Protein AF-A0A7R9JVT2-F1 (afdb_monomer_lite)

Structure (mmCIF, N/CA/C/O backbone):
data_AF-A0A7R9JVT2-F1
#
_entry.id   AF-A0A7R9JVT2-F1
#
loop_
_atom_site.group_PDB
_atom_site.id
_atom_site.type_symbol
_atom_site.label_atom_id
_atom_site.label_alt_id
_atom_site.label_comp_id
_atom_site.label_asym_id
_atom_site.label_entity_id
_atom_site.label_seq_id
_atom_site.pdbx_PDB_ins_code
_atom_site.Cartn_x
_atom_site.Cartn_y
_atom_site.Cartn_z
_atom_site.occupancy
_atom_site.B_iso_or_equiv
_atom_site.auth_seq_id
_atom_site.auth_comp_id
_atom_site.auth_asym_id
_atom_site.auth_atom_id
_atom_site.pdbx_PDB_model_num
ATOM 1 N N . MET A 1 1 ? -25.201 -7.264 -3.433 1.00 39.19 1 MET A N 1
ATOM 2 C CA . MET A 1 1 ? -24.390 -6.493 -2.467 1.00 39.19 1 MET A CA 1
ATOM 3 C C . MET A 1 1 ? -22.964 -6.979 -2.628 1.00 39.19 1 MET A C 1
ATOM 5 O O . MET A 1 1 ? -22.758 -8.176 -2.489 1.00 39.19 1 MET A O 1
ATOM 9 N N . GLY A 1 2 ? -22.030 -6.125 -3.056 1.00 56.72 2 GLY A N 1
ATOM 10 C CA . GLY A 1 2 ? -20.630 -6.540 -3.188 1.00 56.72 2 GLY A CA 1
ATOM 11 C C . GLY A 1 2 ? -20.094 -6.902 -1.807 1.00 56.72 2 GLY A C 1
ATOM 12 O O . GLY A 1 2 ? -20.251 -6.111 -0.881 1.00 56.72 2 GLY A O 1
ATOM 13 N N . GLN A 1 3 ? -19.568 -8.113 -1.646 1.00 69.44 3 GLN A N 1
ATOM 14 C CA . GLN A 1 3 ? -18.896 -8.506 -0.412 1.00 69.44 3 GLN A CA 1
ATOM 15 C C . GLN A 1 3 ? -17.626 -7.656 -0.288 1.00 69.44 3 GLN A C 1
ATOM 17 O O . GLN A 1 3 ? -16.866 -7.557 -1.251 1.00 69.44 3 GLN A O 1
ATOM 22 N N . GLY A 1 4 ? -17.439 -6.993 0.855 1.00 83.50 4 GLY A N 1
ATOM 23 C CA . GLY A 1 4 ? -16.242 -6.190 1.093 1.00 83.50 4 GLY A CA 1
ATOM 24 C C . GLY A 1 4 ? -14.991 -7.062 1.117 1.00 83.50 4 GLY A C 1
ATOM 25 O O . GLY A 1 4 ? -15.046 -8.217 1.535 1.00 83.50 4 GLY A O 1
ATOM 26 N N . VAL A 1 5 ? -13.873 -6.505 0.664 1.00 91.06 5 VAL A N 1
ATOM 27 C CA . VAL A 1 5 ? -12.588 -7.207 0.572 1.00 91.06 5 VAL A CA 1
ATOM 28 C C . VAL A 1 5 ? -11.688 -6.757 1.727 1.00 91.06 5 VAL A C 1
ATOM 30 O O . VAL A 1 5 ? -11.660 -5.561 2.034 1.00 91.06 5 VAL A O 1
ATOM 33 N N . PRO A 1 6 ? -10.964 -7.670 2.394 1.00 96.44 6 PRO A N 1
ATOM 34 C CA . PRO A 1 6 ? -9.989 -7.295 3.409 1.00 96.44 6 PRO A CA 1
ATOM 35 C C . PRO A 1 6 ? -8.843 -6.444 2.850 1.00 96.44 6 PRO A C 1
ATOM 37 O O . PRO A 1 6 ? -8.207 -6.806 1.864 1.00 96.44 6 PRO A O 1
ATOM 40 N N . LEU A 1 7 ? -8.569 -5.331 3.524 1.00 97.44 7 LEU A N 1
ATOM 41 C CA . LEU A 1 7 ? -7.361 -4.526 3.412 1.00 97.44 7 LEU A CA 1
ATOM 42 C C . LEU A 1 7 ? -6.450 -4.867 4.591 1.00 97.44 7 LEU A C 1
ATOM 44 O O . LEU A 1 7 ? -6.812 -4.618 5.745 1.00 97.44 7 LEU A O 1
ATOM 48 N N . VAL A 1 8 ? -5.286 -5.425 4.292 1.00 98.25 8 VAL A N 1
ATOM 49 C CA . VAL A 1 8 ? -4.358 -6.003 5.265 1.00 98.25 8 VAL A CA 1
ATOM 50 C C . VAL A 1 8 ? -3.062 -5.187 5.260 1.00 98.25 8 VAL A C 1
ATOM 52 O O . VAL A 1 8 ? -2.413 -5.103 4.217 1.00 98.25 8 VAL A O 1
ATOM 55 N N . PRO A 1 9 ? -2.666 -4.555 6.381 1.00 97.88 9 PRO A N 1
ATOM 56 C CA . PRO A 1 9 ? -1.356 -3.926 6.509 1.00 97.88 9 PRO A CA 1
ATOM 57 C C . PRO A 1 9 ? -0.244 -4.961 6.352 1.00 97.88 9 PRO A C 1
ATOM 59 O O . PRO A 1 9 ? -0.250 -5.989 7.026 1.00 97.88 9 PRO A O 1
ATOM 62 N N . VAL A 1 10 ? 0.714 -4.678 5.476 1.00 97.94 10 VAL A N 1
ATOM 63 C CA . VAL A 1 10 ? 1.896 -5.524 5.289 1.00 97.94 10 VAL A CA 1
ATOM 64 C C . VAL A 1 10 ? 2.852 -5.345 6.470 1.00 97.94 10 VAL A C 1
ATOM 66 O O . VAL A 1 10 ? 3.010 -4.235 6.984 1.00 97.94 10 VAL A O 1
ATOM 69 N N . ASP A 1 11 ? 3.489 -6.433 6.896 1.00 97.19 11 ASP A N 1
ATOM 70 C CA . ASP A 1 11 ? 4.568 -6.426 7.883 1.00 97.19 11 ASP A CA 1
ATOM 71 C C . ASP A 1 11 ? 5.843 -7.038 7.272 1.00 97.19 11 ASP A C 1
ATOM 73 O O . ASP A 1 11 ? 5.803 -8.201 6.874 1.00 97.19 11 ASP A O 1
ATOM 77 N N . PRO A 1 12 ? 6.970 -6.306 7.160 1.00 97.12 12 PRO A N 1
ATOM 78 C CA . PRO A 1 12 ? 7.158 -4.903 7.533 1.00 97.12 12 PRO A CA 1
ATOM 79 C C . PRO A 1 12 ? 6.401 -3.923 6.608 1.00 97.12 12 PRO A C 1
ATOM 81 O O . PRO A 1 12 ? 6.237 -4.211 5.419 1.00 97.12 12 PRO A O 1
ATOM 84 N N . PRO A 1 13 ? 6.011 -2.721 7.090 1.00 95.75 13 PRO A N 1
ATOM 85 C CA . PRO A 1 13 ? 5.147 -1.793 6.344 1.00 95.75 13 PRO A CA 1
ATOM 86 C C . PRO A 1 13 ? 5.684 -1.350 4.984 1.00 95.75 13 PRO A C 1
ATOM 88 O O . PRO A 1 13 ? 4.897 -1.031 4.098 1.00 95.75 13 PRO A O 1
ATOM 91 N N . CYS A 1 14 ? 7.005 -1.346 4.786 1.00 94.69 14 CYS A N 1
ATOM 92 C CA . CYS A 1 14 ? 7.613 -0.947 3.520 1.00 94.69 14 CYS A CA 1
ATOM 93 C C . CYS A 1 14 ? 7.384 -1.961 2.384 1.00 94.69 14 CYS A C 1
ATOM 95 O O . CYS A 1 14 ? 7.498 -1.583 1.220 1.00 94.69 14 CYS A O 1
ATOM 97 N N . GLY A 1 15 ? 7.074 -3.231 2.675 1.00 94.94 15 GLY A N 1
ATOM 98 C CA . GLY A 1 15 ? 6.765 -4.245 1.655 1.00 94.94 15 GLY A CA 1
ATOM 99 C C . GLY A 1 15 ? 7.878 -4.513 0.628 1.00 94.94 15 GLY A C 1
ATOM 100 O O . GLY A 1 15 ? 7.587 -4.924 -0.491 1.00 94.94 15 GLY A O 1
ATOM 101 N N . CYS A 1 16 ? 9.144 -4.238 0.964 1.00 95.19 16 CYS A N 1
ATOM 102 C CA . CYS A 1 16 ? 10.273 -4.413 0.037 1.00 95.19 16 CYS A CA 1
ATOM 103 C C . CYS A 1 16 ? 10.863 -5.833 0.041 1.00 95.19 16 CYS A C 1
ATOM 105 O O . CYS A 1 16 ? 11.492 -6.248 -0.934 1.00 95.19 16 CYS A O 1
ATOM 107 N N . GLY A 1 17 ? 10.670 -6.567 1.139 1.00 95.38 17 GLY A N 1
ATOM 108 C CA . GLY A 1 17 ? 11.057 -7.968 1.296 1.00 95.38 17 GLY A CA 1
ATOM 109 C C . GLY A 1 17 ? 9.846 -8.895 1.349 1.00 95.38 17 GLY A C 1
ATOM 110 O O . GLY A 1 17 ? 8.717 -8.465 1.115 1.00 95.38 17 GLY A O 1
ATOM 111 N N . TRP A 1 18 ? 10.088 -10.165 1.678 1.00 97.31 18 TRP A N 1
ATOM 112 C CA . TRP A 1 18 ? 9.008 -11.120 1.922 1.00 97.31 18 TRP A CA 1
ATOM 113 C C . TRP A 1 18 ? 8.234 -10.736 3.196 1.00 97.31 18 TRP A C 1
ATOM 115 O O . TRP A 1 18 ? 8.869 -10.603 4.247 1.00 97.31 18 TRP A O 1
ATOM 125 N N . PRO A 1 19 ? 6.902 -10.548 3.137 1.00 97.50 19 PRO A N 1
ATOM 126 C CA . PRO A 1 19 ? 6.115 -10.193 4.315 1.00 97.50 19 PRO A CA 1
ATOM 127 C C . PRO A 1 19 ? 6.092 -11.296 5.378 1.00 97.50 19 PRO A C 1
ATOM 129 O O . PRO A 1 19 ? 5.914 -12.472 5.065 1.00 97.50 19 PRO A O 1
ATOM 132 N N . HIS A 1 20 ? 6.186 -10.922 6.654 1.00 98.06 20 HIS A N 1
ATOM 133 C CA . HIS A 1 20 ? 6.008 -11.839 7.785 1.00 98.06 20 HIS A CA 1
ATOM 134 C C . HIS A 1 20 ? 4.581 -12.390 7.871 1.00 98.06 20 HIS A C 1
ATOM 136 O O . HIS A 1 20 ? 4.364 -13.481 8.389 1.00 98.06 20 HIS A O 1
ATOM 142 N N . ASN A 1 21 ? 3.610 -11.628 7.367 1.00 97.69 21 ASN A N 1
ATOM 143 C CA . ASN A 1 21 ? 2.195 -11.971 7.343 1.00 97.69 21 ASN A CA 1
ATOM 144 C C . ASN A 1 21 ? 1.701 -12.328 5.932 1.00 97.69 21 ASN A C 1
ATOM 146 O O . ASN A 1 21 ? 0.558 -12.025 5.601 1.00 97.69 21 ASN A O 1
ATOM 150 N N . ALA A 1 22 ? 2.546 -12.954 5.103 1.00 97.69 22 ALA A N 1
ATOM 151 C CA . ALA A 1 22 ? 2.195 -13.342 3.733 1.00 97.69 22 ALA A CA 1
ATOM 152 C C . ALA A 1 22 ? 0.880 -14.146 3.651 1.00 97.69 22 ALA A C 1
ATOM 154 O O . ALA A 1 22 ? 0.051 -13.854 2.795 1.00 97.69 22 ALA A O 1
ATOM 155 N N . ASP A 1 23 ? 0.635 -15.059 4.596 1.00 97.81 23 ASP A N 1
ATOM 156 C CA . ASP A 1 23 ? -0.605 -15.851 4.658 1.00 97.81 23 ASP A CA 1
ATOM 157 C C . ASP A 1 23 ? -1.865 -14.983 4.849 1.00 97.81 23 ASP A C 1
ATOM 159 O O . ASP A 1 23 ? -2.937 -15.314 4.348 1.00 97.81 23 ASP A O 1
ATOM 163 N N . ASP A 1 24 ? -1.754 -13.849 5.554 1.00 97.88 24 ASP A N 1
ATOM 164 C CA . ASP A 1 24 ? -2.873 -12.916 5.732 1.00 97.88 24 ASP A CA 1
ATOM 165 C C . ASP A 1 24 ? -3.136 -12.110 4.427 1.00 97.88 24 ASP A C 1
ATOM 167 O O . ASP A 1 24 ? -4.225 -11.554 4.252 1.00 97.88 24 ASP A O 1
ATOM 171 N N . LEU A 1 25 ? -2.169 -12.036 3.498 1.00 98.19 25 LEU A N 1
ATOM 172 C CA . LEU A 1 25 ? -2.265 -11.277 2.239 1.00 98.19 25 LEU A CA 1
ATOM 173 C C . LEU A 1 25 ? -2.910 -12.067 1.093 1.00 98.19 25 LEU A C 1
ATOM 175 O O . LEU A 1 25 ? -3.506 -11.451 0.204 1.00 98.19 25 LEU A O 1
ATOM 179 N N . GLU A 1 26 ? -2.833 -13.397 1.114 1.00 97.62 26 GLU A N 1
ATOM 180 C CA . GLU A 1 26 ? -3.354 -14.244 0.040 1.00 97.62 26 GLU A CA 1
ATOM 181 C C . GLU A 1 26 ? -4.860 -14.000 -0.186 1.00 97.62 26 GLU A C 1
ATOM 183 O O . GLU A 1 26 ? -5.692 -14.083 0.719 1.00 97.62 26 GLU A O 1
ATOM 188 N N . GLY A 1 27 ? -5.236 -13.647 -1.420 1.00 96.31 27 GLY A N 1
ATOM 189 C CA . GLY A 1 27 ? -6.621 -13.351 -1.795 1.00 96.31 27 GLY A CA 1
ATOM 190 C C . GLY A 1 27 ? -7.157 -11.986 -1.336 1.00 96.31 27 GLY A C 1
ATOM 191 O O . GLY A 1 27 ? -8.294 -11.645 -1.688 1.00 96.31 27 GLY A O 1
ATOM 192 N N . ASN A 1 28 ? -6.357 -11.194 -0.616 1.00 96.81 28 ASN A N 1
ATOM 193 C CA . ASN A 1 28 ? -6.736 -9.917 -0.005 1.00 96.81 28 ASN A CA 1
ATOM 194 C C . ASN A 1 28 ? -6.016 -8.723 -0.657 1.00 96.81 28 ASN A C 1
ATOM 196 O O . ASN A 1 28 ? -5.286 -8.870 -1.637 1.00 96.81 28 ASN A O 1
ATOM 200 N N . ILE A 1 29 ? -6.273 -7.510 -0.161 1.00 97.62 29 ILE A N 1
ATOM 201 C CA . ILE A 1 29 ? -5.641 -6.274 -0.639 1.00 97.62 29 ILE A CA 1
ATOM 202 C C . ILE A 1 29 ? -4.520 -5.890 0.326 1.00 97.62 29 ILE A C 1
ATOM 204 O O . ILE A 1 29 ? -4.766 -5.717 1.520 1.00 97.62 29 ILE A O 1
ATOM 208 N N . ALA A 1 30 ? -3.307 -5.711 -0.190 1.00 98.19 30 ALA A N 1
ATOM 209 C CA . ALA A 1 30 ? -2.149 -5.305 0.598 1.00 98.19 30 ALA A CA 1
ATOM 210 C C . ALA A 1 30 ? -2.136 -3.784 0.826 1.00 98.19 30 ALA A C 1
ATOM 212 O O . ALA A 1 30 ? -2.257 -3.012 -0.125 1.00 98.19 30 ALA A O 1
ATOM 213 N N . LEU A 1 31 ? -1.955 -3.343 2.073 1.00 97.75 31 LEU A N 1
ATOM 214 C CA . LEU A 1 31 ? -1.689 -1.948 2.433 1.00 97.75 31 LEU A CA 1
ATOM 215 C C . LEU A 1 31 ? -0.208 -1.787 2.787 1.00 97.75 31 LEU A C 1
ATOM 217 O O . LEU A 1 31 ? 0.251 -2.322 3.797 1.00 97.75 31 LEU A O 1
ATOM 221 N N . VAL A 1 32 ? 0.515 -1.030 1.966 1.00 97.19 32 VAL A N 1
ATOM 222 C CA . VAL A 1 32 ? 1.970 -0.831 2.054 1.00 97.19 32 VAL A CA 1
ATOM 223 C C . VAL A 1 32 ? 2.278 0.655 2.221 1.00 97.19 32 VAL A C 1
ATOM 225 O O . VAL A 1 32 ? 1.566 1.498 1.687 1.00 97.19 32 VAL A O 1
ATOM 228 N N . GLU A 1 33 ? 3.347 0.993 2.930 1.00 94.94 33 GLU A N 1
ATOM 229 C CA . GLU A 1 33 ? 3.858 2.360 3.052 1.00 94.94 33 GLU A CA 1
ATOM 230 C C . GLU A 1 33 ? 4.939 2.650 1.996 1.00 94.94 33 GLU A C 1
ATOM 232 O O . GLU A 1 33 ? 5.764 1.797 1.637 1.00 94.94 33 GLU A O 1
ATOM 237 N N . ARG A 1 34 ? 4.933 3.871 1.459 1.00 93.38 34 ARG A N 1
ATOM 238 C CA . ARG A 1 34 ? 5.941 4.381 0.523 1.00 93.38 34 ARG A CA 1
ATOM 239 C C . ARG A 1 34 ? 7.307 4.494 1.211 1.00 93.38 34 ARG A C 1
ATOM 241 O O . ARG A 1 34 ? 7.390 4.744 2.405 1.00 93.38 34 ARG A O 1
ATOM 248 N N . GLY A 1 35 ? 8.376 4.341 0.429 1.00 90.06 35 GLY A N 1
ATOM 249 C CA . GLY A 1 35 ? 9.766 4.425 0.896 1.00 90.06 35 GLY A CA 1
ATOM 250 C C . GLY A 1 35 ? 10.537 3.126 0.666 1.00 90.06 35 GLY A C 1
ATOM 251 O O . GLY A 1 35 ? 9.939 2.119 0.282 1.00 90.06 35 GLY A O 1
ATOM 252 N N . GLU A 1 36 ? 11.850 3.162 0.900 1.00 91.38 36 GLU A N 1
ATOM 253 C CA . GLU A 1 36 ? 12.819 2.045 0.832 1.00 91.38 36 GLU A CA 1
ATOM 254 C C . GLU A 1 36 ? 13.032 1.382 -0.547 1.00 91.38 36 GLU A C 1
ATOM 256 O O . GLU A 1 36 ? 14.157 1.061 -0.918 1.00 91.38 36 GLU A O 1
ATOM 261 N N . CYS A 1 37 ? 11.977 1.180 -1.334 1.00 92.62 37 CYS A N 1
ATOM 262 C CA . CYS A 1 37 ? 12.021 0.558 -2.655 1.00 92.62 37 CYS A CA 1
ATOM 263 C C . CYS A 1 37 ? 10.962 1.147 -3.601 1.00 92.62 37 CYS A C 1
ATOM 265 O O . CYS A 1 37 ? 10.073 1.900 -3.191 1.00 92.62 37 CYS A O 1
ATOM 267 N N . SER A 1 38 ? 11.058 0.795 -4.886 1.00 93.56 38 SER A N 1
ATOM 268 C CA . SER A 1 38 ? 10.159 1.275 -5.940 1.00 93.56 38 SER A CA 1
ATOM 269 C C . SER A 1 38 ? 8.715 0.788 -5.766 1.00 93.56 38 SER A C 1
ATOM 271 O O . SER A 1 38 ? 8.459 -0.271 -5.187 1.00 93.56 38 SER A O 1
ATOM 273 N N . PHE A 1 39 ? 7.758 1.529 -6.336 1.00 94.38 39 PHE A N 1
ATOM 274 C CA . PHE A 1 39 ? 6.351 1.112 -6.393 1.00 94.38 39 PHE A CA 1
ATOM 275 C C . PHE A 1 39 ? 6.180 -0.238 -7.100 1.00 94.38 39 PHE A C 1
ATOM 277 O O . PHE A 1 39 ? 5.439 -1.089 -6.614 1.00 94.38 39 PHE A O 1
ATOM 284 N N . LEU A 1 40 ? 6.917 -0.460 -8.195 1.00 94.56 40 LEU A N 1
ATOM 285 C CA . LEU A 1 40 ? 6.908 -1.732 -8.916 1.00 94.56 40 LEU A CA 1
ATOM 286 C C . LEU A 1 40 ? 7.392 -2.887 -8.030 1.00 94.56 40 LEU A C 1
ATOM 288 O O . LEU A 1 40 ? 6.747 -3.929 -7.989 1.00 94.56 40 LEU A O 1
ATOM 292 N N . SER A 1 41 ? 8.474 -2.701 -7.267 1.00 95.12 41 SER A N 1
ATOM 293 C CA . SER A 1 41 ? 8.965 -3.748 -6.362 1.00 95.12 41 SER A CA 1
ATOM 294 C C . SER A 1 41 ? 7.940 -4.095 -5.282 1.00 95.12 41 SER A C 1
ATOM 296 O O . SER A 1 41 ? 7.743 -5.273 -5.004 1.00 95.12 41 SER A O 1
ATOM 298 N N . LYS A 1 42 ? 7.236 -3.102 -4.727 1.00 96.56 42 LYS A N 1
ATOM 299 C CA . LYS A 1 42 ? 6.144 -3.334 -3.765 1.00 96.56 42 LYS A CA 1
ATOM 300 C C . LYS A 1 42 ? 4.996 -4.124 -4.395 1.00 96.56 42 LYS A C 1
ATOM 302 O O . LYS A 1 42 ? 4.495 -5.063 -3.786 1.00 96.56 42 LYS A O 1
ATOM 307 N N . ALA A 1 43 ? 4.593 -3.756 -5.613 1.00 96.88 43 ALA A N 1
ATOM 308 C CA . ALA A 1 43 ? 3.500 -4.413 -6.322 1.00 96.88 43 ALA A CA 1
ATOM 309 C C . ALA A 1 43 ? 3.831 -5.872 -6.668 1.00 96.88 43 ALA A C 1
ATOM 311 O O . ALA A 1 43 ? 3.026 -6.751 -6.374 1.00 96.88 43 ALA A O 1
ATOM 312 N N . VAL A 1 44 ? 5.033 -6.137 -7.193 1.00 96.25 44 VAL A N 1
ATOM 313 C CA . VAL A 1 44 ? 5.512 -7.502 -7.472 1.00 96.25 44 VAL A CA 1
ATOM 314 C C . VAL A 1 44 ? 5.576 -8.329 -6.187 1.00 96.25 44 VAL A C 1
ATOM 316 O O . VAL A 1 44 ? 5.106 -9.459 -6.164 1.00 96.25 44 VAL A O 1
ATOM 319 N N . ARG A 1 45 ? 6.095 -7.769 -5.085 1.00 97.44 45 ARG A N 1
ATOM 320 C CA . ARG A 1 45 ? 6.151 -8.491 -3.802 1.00 97.44 45 ARG A CA 1
ATOM 321 C C . ARG A 1 45 ? 4.766 -8.822 -3.257 1.00 97.44 45 ARG A C 1
ATOM 323 O O . ARG A 1 45 ? 4.558 -9.928 -2.776 1.00 97.44 45 ARG A O 1
ATOM 330 N N . ALA A 1 46 ? 3.812 -7.898 -3.351 1.00 97.94 46 ALA A N 1
ATOM 331 C CA . ALA A 1 46 ? 2.432 -8.178 -2.965 1.00 97.94 46 ALA A CA 1
ATOM 332 C C . ALA A 1 46 ? 1.804 -9.266 -3.858 1.00 97.94 46 ALA A C 1
ATOM 334 O O . ALA A 1 46 ? 1.166 -10.185 -3.346 1.00 97.94 46 ALA A O 1
ATOM 335 N N . GLU A 1 47 ? 2.026 -9.210 -5.172 1.00 98.12 47 GLU A N 1
ATOM 336 C CA . GLU A 1 47 ? 1.553 -10.224 -6.123 1.00 98.12 47 GLU A CA 1
ATOM 337 C C . GLU A 1 47 ? 2.101 -11.622 -5.805 1.00 98.12 47 GLU A C 1
ATOM 339 O O . GLU A 1 47 ? 1.336 -12.582 -5.772 1.00 98.12 47 GLU A O 1
ATOM 344 N N . GLU A 1 48 ? 3.392 -11.739 -5.487 1.00 97.88 48 GLU A N 1
ATOM 345 C CA . GLU A 1 48 ? 4.029 -13.010 -5.113 1.00 97.88 48 GLU A CA 1
ATOM 346 C C . GLU A 1 48 ? 3.419 -13.653 -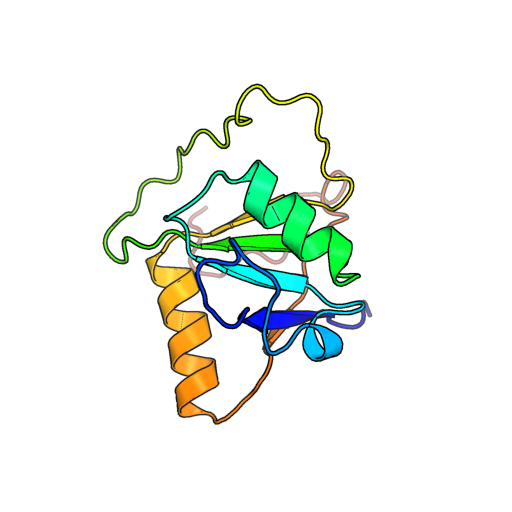3.854 1.00 97.88 48 GLU A C 1
ATOM 348 O O . GLU A 1 48 ? 3.454 -14.875 -3.719 1.00 97.88 48 GLU A O 1
ATOM 353 N N . THR A 1 49 ? 2.831 -12.862 -2.947 1.00 97.94 49 THR A N 1
ATOM 354 C CA . THR A 1 49 ? 2.086 -13.381 -1.778 1.00 97.94 49 THR A CA 1
ATOM 355 C C . THR A 1 49 ? 0.652 -13.817 -2.098 1.00 97.94 49 THR A C 1
ATOM 357 O O . THR A 1 49 ? -0.069 -14.268 -1.215 1.00 97.94 49 THR A O 1
ATOM 360 N N . GLY A 1 50 ? 0.203 -13.664 -3.347 1.00 97.75 50 GLY A N 1
ATOM 361 C CA . GLY A 1 50 ? -1.169 -13.956 -3.760 1.00 97.75 50 GLY A CA 1
ATOM 362 C C . GLY A 1 50 ? -2.170 -12.836 -3.457 1.00 97.75 50 GLY A C 1
ATOM 363 O O . GLY A 1 50 ? -3.383 -13.064 -3.525 1.00 97.75 50 GLY A O 1
ATOM 364 N N . ALA A 1 51 ? -1.701 -11.627 -3.127 1.00 97.94 51 ALA A N 1
ATOM 365 C CA . ALA A 1 51 ? -2.576 -10.470 -2.970 1.00 97.94 51 ALA A CA 1
ATOM 366 C C . ALA A 1 51 ? -3.280 -10.143 -4.297 1.00 97.94 51 ALA A C 1
ATOM 368 O O . ALA A 1 51 ? -2.721 -10.291 -5.379 1.00 97.94 51 ALA A O 1
ATOM 369 N N . ARG A 1 52 ? -4.524 -9.664 -4.227 1.00 96.00 52 ARG A N 1
ATOM 370 C CA . ARG A 1 52 ? -5.338 -9.338 -5.413 1.00 96.00 52 ARG A CA 1
ATOM 371 C C . ARG A 1 52 ? -5.199 -7.898 -5.884 1.00 96.00 52 ARG A C 1
ATOM 373 O O . ARG A 1 52 ? -5.604 -7.595 -7.000 1.00 96.00 52 ARG A O 1
ATOM 380 N N . ALA A 1 53 ? -4.706 -7.016 -5.023 1.00 96.19 53 ALA A N 1
ATOM 381 C CA . ALA A 1 53 ? -4.405 -5.620 -5.316 1.00 96.19 53 ALA A CA 1
ATOM 382 C C . ALA A 1 53 ? -3.475 -5.061 -4.233 1.00 96.19 53 ALA A C 1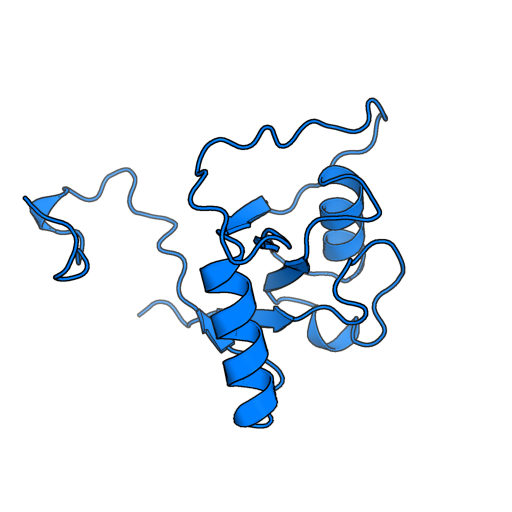
ATOM 384 O O . ALA A 1 53 ? -3.374 -5.619 -3.137 1.00 96.19 53 ALA A O 1
ATOM 385 N N . ILE A 1 54 ? -2.848 -3.925 -4.522 1.00 97.38 54 ILE A N 1
ATOM 386 C CA . ILE A 1 54 ? -2.014 -3.181 -3.579 1.00 97.38 54 ILE A CA 1
ATOM 387 C C . ILE A 1 54 ? -2.494 -1.732 -3.467 1.00 97.38 54 ILE A C 1
ATOM 389 O O . ILE A 1 54 ? -2.821 -1.085 -4.460 1.00 97.38 54 ILE A O 1
ATOM 393 N N . ILE A 1 55 ? -2.521 -1.210 -2.245 1.00 96.31 55 ILE A N 1
ATOM 394 C CA . ILE A 1 55 ? -2.688 0.211 -1.949 1.00 96.31 55 ILE A CA 1
ATOM 395 C C . ILE A 1 55 ? -1.402 0.692 -1.287 1.00 96.31 55 ILE A C 1
ATOM 397 O O . ILE A 1 55 ? -1.055 0.239 -0.195 1.00 96.31 55 ILE A O 1
ATOM 401 N N . VAL A 1 56 ? -0.704 1.618 -1.939 1.00 95.69 56 VAL A N 1
ATOM 402 C CA . VAL A 1 56 ? 0.493 2.255 -1.390 1.00 95.69 56 VAL A CA 1
ATOM 403 C C . VAL A 1 56 ? 0.091 3.578 -0.750 1.00 95.69 56 VAL A C 1
ATOM 405 O O . VAL A 1 56 ? -0.394 4.481 -1.426 1.00 95.69 56 VAL A O 1
ATOM 408 N N . ALA A 1 57 ? 0.269 3.685 0.560 1.00 93.88 57 ALA A N 1
ATOM 409 C CA . ALA A 1 57 ? 0.094 4.921 1.299 1.00 93.88 57 ALA A CA 1
ATOM 410 C C . ALA A 1 57 ? 1.395 5.722 1.315 1.00 93.88 57 ALA A C 1
ATOM 412 O O . ALA A 1 57 ? 2.469 5.146 1.495 1.00 93.88 57 ALA A O 1
ATOM 413 N N . ASP A 1 58 ? 1.317 7.044 1.173 1.00 90.44 58 ASP A N 1
ATOM 414 C CA . ASP A 1 58 ? 2.488 7.874 1.443 1.00 90.44 58 ASP A CA 1
ATOM 415 C C . ASP A 1 58 ? 2.951 7.722 2.905 1.00 90.44 58 ASP A C 1
ATOM 417 O O . ASP A 1 58 ? 2.162 7.443 3.808 1.00 90.44 58 ASP A O 1
ATOM 421 N N . HIS A 1 59 ? 4.243 7.911 3.135 1.00 82.50 59 HIS A N 1
ATOM 422 C CA . HIS A 1 59 ? 4.834 7.976 4.466 1.00 82.50 59 HIS A CA 1
ATOM 423 C C . HIS A 1 59 ? 4.641 9.355 5.116 1.00 82.50 59 HIS A C 1
ATOM 425 O O . HIS A 1 59 ? 4.596 9.459 6.343 1.00 82.50 59 HIS A O 1
ATOM 431 N N . ASP A 1 60 ? 4.497 10.412 4.306 1.00 83.12 60 ASP A N 1
ATOM 432 C CA . ASP A 1 60 ? 4.289 11.769 4.801 1.00 83.12 60 ASP A CA 1
ATOM 433 C C . ASP A 1 60 ? 2.819 11.998 5.188 1.00 83.12 60 ASP A C 1
ATOM 435 O O . ASP A 1 60 ? 1.912 12.035 4.354 1.00 83.12 60 ASP A O 1
ATOM 439 N N . GLN A 1 61 ? 2.585 12.167 6.488 1.00 77.38 61 GLN A N 1
ATOM 440 C CA . GLN A 1 61 ? 1.262 12.410 7.063 1.00 77.38 61 GLN A CA 1
ATOM 441 C C . GLN A 1 61 ? 0.747 13.831 6.820 1.00 77.38 61 GLN A C 1
ATOM 443 O O . GLN A 1 61 ? -0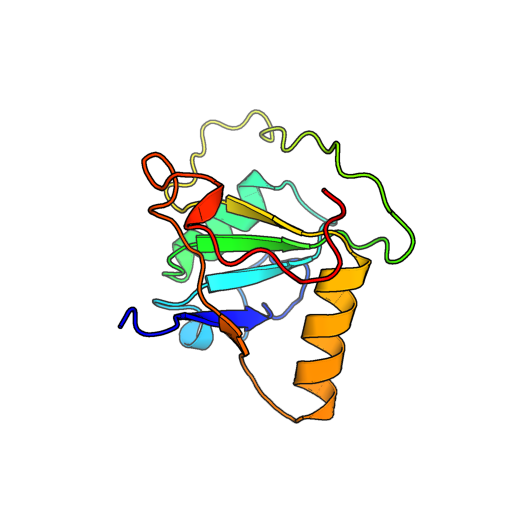.449 14.067 6.978 1.00 77.38 61 GLN A O 1
ATOM 448 N N . GLN A 1 62 ? 1.628 14.772 6.487 1.00 75.12 62 GLN A N 1
ATOM 449 C CA . GLN A 1 62 ? 1.279 16.166 6.223 1.00 75.12 62 GLN A CA 1
ATOM 450 C C . GLN A 1 62 ? 1.163 16.455 4.726 1.00 75.12 62 GLN A C 1
ATOM 452 O O . GLN A 1 62 ? 0.664 17.514 4.353 1.00 75.12 62 GLN A O 1
ATOM 457 N N . SER A 1 63 ? 1.577 15.512 3.876 1.00 70.69 63 SER A N 1
ATOM 458 C CA . SER A 1 63 ? 1.414 15.645 2.436 1.00 70.69 63 SER A CA 1
ATOM 459 C C . SER A 1 63 ? -0.066 15.616 2.051 1.00 70.69 63 SER A C 1
ATOM 461 O O . SER A 1 63 ? -0.773 14.614 2.211 1.00 70.69 63 SER A O 1
ATOM 463 N N . ASP A 1 64 ? -0.515 16.744 1.509 1.00 68.25 64 ASP A N 1
ATOM 464 C CA . ASP A 1 64 ? -1.785 16.893 0.801 1.00 68.25 64 ASP A CA 1
ATOM 465 C C . ASP A 1 64 ? -1.592 16.802 -0.727 1.00 68.25 64 ASP A C 1
ATOM 467 O O . ASP A 1 64 ? -2.506 17.108 -1.497 1.00 68.25 64 ASP A O 1
ATOM 471 N N . GLU A 1 65 ? -0.405 16.389 -1.188 1.00 67.19 65 GLU A N 1
ATOM 472 C CA . GL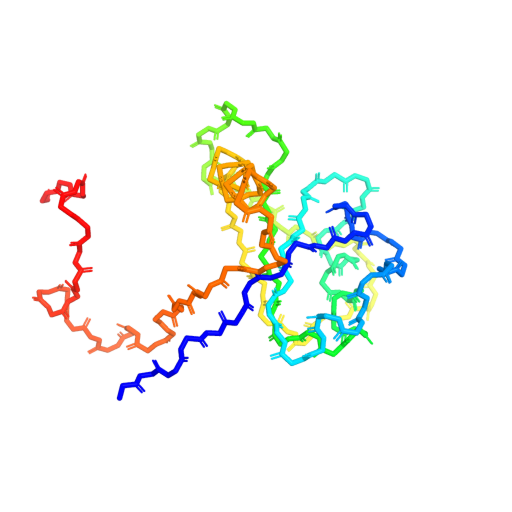U A 1 65 ? -0.091 16.286 -2.608 1.00 67.19 65 GLU A CA 1
ATOM 473 C C . GLU A 1 65 ? -0.723 15.025 -3.211 1.00 67.19 65 GLU A C 1
ATOM 475 O O . GLU A 1 65 ? -0.359 13.889 -2.910 1.00 67.19 65 GLU A O 1
ATOM 480 N N . PHE A 1 66 ? -1.702 15.235 -4.091 1.00 65.44 66 PHE A N 1
ATOM 481 C CA . PHE A 1 66 ? -2.353 14.161 -4.845 1.00 65.44 66 PHE A CA 1
ATOM 482 C C . PHE A 1 66 ? -1.570 13.754 -6.101 1.00 65.44 66 PHE A C 1
ATOM 484 O O . PHE A 1 66 ? -1.850 12.705 -6.682 1.00 65.44 66 PHE A O 1
ATOM 491 N N . PHE A 1 67 ? -0.618 14.584 -6.537 1.00 66.75 67 PHE A N 1
ATOM 492 C CA . PHE A 1 67 ? 0.202 14.336 -7.716 1.00 66.75 67 PHE A CA 1
ATOM 493 C C . PHE A 1 67 ? 1.474 13.600 -7.318 1.00 66.75 67 PHE A C 1
ATOM 495 O O . PHE A 1 67 ? 2.402 14.163 -6.755 1.00 66.75 67 PHE A O 1
ATOM 502 N N . ILE A 1 68 ? 1.510 12.317 -7.638 1.00 76.31 68 ILE A N 1
ATOM 503 C CA . ILE A 1 68 ? 2.674 11.462 -7.449 1.00 76.31 68 ILE A CA 1
ATOM 504 C C . ILE A 1 68 ? 2.886 10.625 -8.702 1.00 76.31 68 ILE A C 1
ATOM 506 O O . ILE A 1 68 ? 1.960 10.006 -9.228 1.00 76.31 68 ILE A O 1
ATOM 510 N N . GLU A 1 69 ? 4.127 10.587 -9.173 1.00 73.75 69 GLU A N 1
ATOM 511 C CA . GLU A 1 69 ? 4.513 9.746 -10.298 1.00 73.75 69 GLU A CA 1
ATOM 512 C C . GLU A 1 69 ? 4.935 8.363 -9.788 1.00 73.75 69 GLU A C 1
ATOM 514 O O . GLU A 1 69 ? 5.984 8.187 -9.164 1.00 73.75 69 GLU A O 1
ATOM 519 N N . MET A 1 70 ? 4.102 7.353 -10.053 1.00 80.12 70 MET A N 1
ATOM 520 C CA . MET A 1 70 ? 4.432 5.950 -9.790 1.00 80.12 70 MET A CA 1
ATOM 521 C C . MET A 1 70 ? 5.294 5.399 -10.930 1.00 80.12 70 MET A C 1
ATOM 523 O O . MET A 1 70 ? 4.819 4.660 -11.789 1.00 80.12 70 MET A O 1
ATOM 527 N N . ILE A 1 71 ? 6.561 5.811 -10.969 1.00 75.81 71 ILE A N 1
ATOM 528 C CA . ILE A 1 71 ? 7.493 5.423 -12.034 1.00 75.81 71 ILE A CA 1
ATOM 529 C C . ILE A 1 71 ? 8.010 3.996 -11.788 1.00 75.81 71 ILE A C 1
ATOM 531 O O . ILE A 1 71 ? 8.307 3.602 -10.655 1.00 75.81 71 ILE A O 1
ATOM 535 N N . SER A 1 72 ? 8.120 3.223 -12.870 1.00 76.50 72 SER A N 1
ATOM 536 C CA . SER A 1 72 ? 8.810 1.929 -12.882 1.00 76.50 72 SER A CA 1
ATOM 537 C C . SER A 1 72 ? 10.305 2.097 -12.579 1.00 76.50 72 SER A C 1
ATOM 539 O O . SER A 1 72 ? 10.910 3.119 -12.890 1.00 76.50 72 SER A O 1
ATOM 541 N N . ASP A 1 73 ? 10.941 1.075 -12.018 1.00 83.06 73 ASP A N 1
ATOM 542 C CA . ASP A 1 73 ? 12.376 1.087 -11.710 1.00 83.06 73 ASP A CA 1
ATOM 543 C C . ASP A 1 73 ? 13.270 0.658 -12.884 1.00 83.06 73 ASP A C 1
ATOM 545 O O . ASP A 1 73 ? 14.332 0.084 -12.664 1.00 83.06 73 ASP A O 1
ATOM 549 N N . SER A 1 74 ? 12.815 0.913 -14.119 1.00 83.44 74 SER A N 1
ATOM 550 C CA . SER A 1 74 ? 13.495 0.591 -15.387 1.00 83.44 74 SER A CA 1
ATOM 551 C C . SER A 1 74 ? 13.903 -0.879 -15.569 1.00 83.44 74 SER A C 1
ATOM 553 O O . SER A 1 74 ? 14.699 -1.206 -16.451 1.00 83.44 74 SER A O 1
ATOM 555 N N . THR A 1 75 ? 13.316 -1.786 -14.785 1.00 85.62 75 THR A N 1
ATOM 556 C CA . THR A 1 75 ? 13.459 -3.234 -14.968 1.00 85.62 75 THR A CA 1
ATOM 557 C C . THR A 1 75 ? 12.428 -3.790 -15.954 1.00 85.62 75 THR A C 1
ATOM 559 O O . THR A 1 75 ? 11.446 -3.135 -16.290 1.00 85.62 75 THR A O 1
ATOM 562 N N . THR A 1 76 ? 12.632 -5.030 -16.410 1.00 87.44 76 THR A N 1
ATOM 563 C CA . THR A 1 76 ? 11.685 -5.765 -17.274 1.00 87.44 76 THR A CA 1
ATOM 564 C C . THR A 1 76 ? 10.600 -6.500 -16.481 1.00 87.44 76 THR A C 1
ATOM 566 O O . THR A 1 76 ? 9.958 -7.402 -17.010 1.00 87.44 76 THR A O 1
ATOM 569 N N . ARG A 1 77 ? 10.463 -6.206 -15.182 1.00 89.69 77 ARG A N 1
ATOM 570 C CA . ARG A 1 77 ? 9.447 -6.827 -14.329 1.00 89.69 77 ARG A CA 1
ATOM 571 C C . ARG A 1 77 ? 8.120 -6.114 -14.530 1.00 89.69 77 ARG A C 1
ATOM 573 O O . ARG A 1 77 ? 8.082 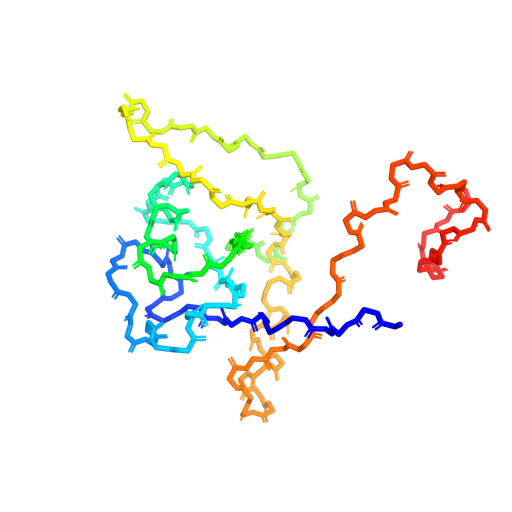-4.899 -14.703 1.00 89.69 77 ARG A O 1
ATOM 580 N N . GLU A 1 78 ? 7.044 -6.871 -14.421 1.00 89.62 78 GLU A N 1
ATOM 581 C CA . GLU A 1 78 ? 5.683 -6.360 -14.489 1.00 89.62 78 GLU A CA 1
ATOM 582 C C . GLU A 1 78 ? 4.907 -6.882 -13.284 1.00 89.62 78 GLU A C 1
ATOM 584 O O . GLU A 1 78 ? 5.150 -8.001 -12.832 1.00 89.62 78 GLU A O 1
ATOM 589 N N . ALA A 1 79 ? 4.012 -6.050 -12.753 1.00 92.00 79 ALA A N 1
ATOM 590 C CA . ALA A 1 79 ? 3.055 -6.454 -11.735 1.00 92.00 79 ALA A CA 1
ATOM 591 C C . ALA A 1 79 ? 1.672 -6.574 -12.382 1.00 92.00 79 ALA A C 1
ATOM 593 O O . ALA A 1 79 ? 1.238 -5.638 -13.059 1.00 92.00 79 ALA A O 1
ATOM 594 N N . HIS A 1 80 ? 0.967 -7.683 -12.157 1.00 95.25 80 HIS A N 1
ATOM 595 C CA . HIS A 1 80 ? -0.333 -7.940 -12.806 1.00 95.25 80 HIS A CA 1
ATOM 596 C C . HIS A 1 80 ? -1.533 -7.689 -11.889 1.00 95.25 80 HIS A C 1
ATOM 598 O O . HIS A 1 80 ? -2.678 -7.959 -12.259 1.00 95.25 80 HIS A O 1
ATOM 604 N N . ILE A 1 81 ? -1.290 -7.144 -10.697 1.00 95.50 81 ILE A N 1
ATOM 605 C CA . ILE A 1 81 ? -2.335 -6.756 -9.751 1.00 95.50 81 ILE A CA 1
ATOM 606 C C . ILE A 1 81 ? -2.595 -5.242 -9.819 1.00 95.50 81 ILE A C 1
ATOM 608 O O . ILE A 1 81 ? -1.658 -4.462 -10.005 1.00 95.50 81 ILE A O 1
ATOM 612 N N . PRO A 1 82 ? -3.845 -4.778 -9.638 1.00 93.94 82 PRO A N 1
ATOM 613 C CA . PRO A 1 82 ? -4.145 -3.353 -9.560 1.00 93.94 82 PRO A CA 1
ATOM 614 C C . PRO A 1 82 ? -3.380 -2.667 -8.423 1.00 93.94 82 PRO A C 1
ATOM 616 O O . PRO A 1 82 ? -3.377 -3.151 -7.288 1.00 93.94 82 PRO A O 1
ATOM 619 N N . ALA A 1 83 ? -2.798 -1.504 -8.718 1.00 93.56 83 ALA A N 1
ATOM 620 C CA . ALA A 1 83 ? -2.113 -0.658 -7.750 1.00 93.56 83 ALA A CA 1
ATOM 621 C C . ALA A 1 83 ? -2.850 0.676 -7.579 1.00 93.56 83 ALA A C 1
ATOM 623 O O . ALA A 1 83 ? -3.138 1.374 -8.552 1.00 93.56 83 ALA A O 1
ATOM 624 N N . GLY A 1 84 ? -3.160 1.026 -6.334 1.00 92.25 84 GLY A N 1
ATOM 625 C CA . GLY A 1 84 ? -3.741 2.307 -5.951 1.00 92.25 84 GLY A CA 1
ATOM 626 C C . GLY A 1 84 ? -2.807 3.092 -5.040 1.00 92.25 84 GLY A C 1
ATOM 627 O O . GLY A 1 84 ? -1.984 2.514 -4.330 1.00 92.25 84 GLY A O 1
ATOM 628 N N . PHE A 1 85 ? -2.970 4.411 -5.026 1.00 92.00 85 PHE A N 1
ATOM 629 C CA . PHE A 1 85 ? -2.256 5.291 -4.110 1.00 92.00 85 PHE A CA 1
ATOM 630 C C . PHE A 1 85 ? -3.202 5.951 -3.113 1.00 92.00 85 PHE A C 1
ATOM 632 O O . PHE A 1 85 ? -4.356 6.253 -3.426 1.00 92.00 85 PHE A O 1
ATOM 639 N N . LEU A 1 86 ? -2.698 6.182 -1.907 1.00 90.38 86 LEU A N 1
ATOM 640 C CA . LEU A 1 86 ? -3.427 6.793 -0.812 1.00 90.38 86 LEU A CA 1
ATOM 641 C C . LEU A 1 86 ? -2.549 7.856 -0.137 1.00 90.38 86 LEU A C 1
ATOM 643 O O . LEU A 1 86 ? -1.372 7.627 0.124 1.00 90.38 86 LEU A O 1
ATOM 647 N N . LEU A 1 87 ? -3.134 9.006 0.202 1.00 89.50 87 LEU A N 1
ATOM 648 C CA . LEU A 1 87 ? -2.433 10.030 0.983 1.00 89.50 87 LEU A CA 1
ATOM 649 C C . LEU A 1 87 ? -1.934 9.469 2.318 1.00 89.50 87 LEU A C 1
ATOM 651 O O . LEU A 1 87 ? -2.637 8.682 2.968 1.00 89.50 87 LEU A O 1
ATOM 655 N N . GLY A 1 88 ? -0.774 9.942 2.773 1.00 86.88 88 GLY A N 1
ATOM 656 C CA . GLY A 1 88 ? -0.152 9.424 3.989 1.00 86.88 88 GLY A CA 1
ATOM 657 C C . GLY A 1 88 ? -1.001 9.629 5.238 1.00 86.88 88 GLY A C 1
ATOM 658 O O . GLY A 1 88 ? -1.131 8.706 6.040 1.00 86.88 88 GLY A O 1
ATOM 659 N N . LYS A 1 89 ? -1.724 10.756 5.350 1.00 89.31 89 LYS A N 1
ATOM 660 C CA . LYS A 1 89 ? -2.694 10.973 6.443 1.00 89.31 89 LYS A CA 1
ATOM 661 C C . LYS A 1 89 ? -3.755 9.874 6.525 1.00 89.31 89 LYS A C 1
ATOM 663 O O . LYS A 1 89 ? -4.083 9.400 7.610 1.00 89.31 89 LYS A O 1
ATOM 668 N N . ASN A 1 90 ? -4.269 9.427 5.380 1.00 90.56 90 ASN A N 1
ATOM 669 C CA . ASN A 1 90 ? -5.301 8.395 5.330 1.00 90.56 90 ASN A CA 1
ATOM 670 C C . ASN A 1 90 ? -4.706 7.028 5.686 1.00 90.56 90 ASN A C 1
ATOM 672 O O . ASN A 1 90 ? -5.314 6.275 6.446 1.00 90.56 90 ASN A O 1
ATOM 676 N N . GLY A 1 91 ? -3.509 6.721 5.176 1.00 92.06 91 GLY A N 1
ATOM 677 C CA . GLY A 1 91 ? -2.830 5.448 5.435 1.00 92.06 91 GLY A CA 1
ATOM 678 C C . GLY A 1 91 ? -2.470 5.304 6.904 1.00 92.06 91 GLY A C 1
ATOM 679 O O . GLY A 1 91 ? -2.789 4.292 7.531 1.00 92.06 91 GLY A O 1
ATOM 680 N N . TYR A 1 92 ? -1.924 6.376 7.474 1.00 92.50 92 TYR A N 1
ATOM 681 C CA . TYR A 1 92 ? -1.652 6.498 8.897 1.00 92.50 92 TYR A CA 1
ATOM 682 C C . TYR A 1 92 ? -2.910 6.272 9.738 1.00 92.50 92 TYR A C 1
ATOM 684 O O . TYR A 1 92 ? -2.905 5.437 10.643 1.00 92.50 92 TYR A O 1
ATOM 692 N N . MET A 1 93 ? -4.015 6.954 9.414 1.00 94.19 93 MET A N 1
ATOM 693 C CA . MET A 1 93 ? -5.267 6.806 10.158 1.00 94.19 93 MET A CA 1
ATOM 694 C C . MET A 1 93 ? -5.826 5.381 10.098 1.00 94.19 93 MET A C 1
ATOM 696 O O . MET A 1 93 ? -6.296 4.876 11.122 1.00 94.19 93 MET A O 1
ATOM 700 N N . ILE A 1 94 ? -5.749 4.709 8.944 1.00 95.06 94 ILE A N 1
ATOM 701 C CA . ILE A 1 94 ? -6.161 3.305 8.804 1.00 95.06 94 ILE A CA 1
ATOM 702 C C . ILE A 1 94 ? -5.300 2.413 9.703 1.00 95.06 94 ILE A C 1
ATOM 704 O O . ILE A 1 94 ? -5.846 1.700 10.548 1.00 95.06 94 ILE A O 1
ATOM 708 N N . ARG A 1 95 ? -3.968 2.481 9.577 1.00 94.62 95 ARG A N 1
ATOM 709 C CA . ARG A 1 95 ? -3.048 1.629 10.348 1.00 94.62 95 ARG A CA 1
ATOM 710 C C . ARG A 1 95 ? -3.187 1.861 11.851 1.00 94.62 95 ARG A C 1
ATOM 712 O O . ARG A 1 95 ? -3.403 0.904 12.591 1.00 94.62 95 ARG A O 1
ATOM 719 N N . LYS A 1 96 ? -3.194 3.119 12.306 1.00 95.00 96 LYS A N 1
ATOM 720 C CA . LYS A 1 96 ? -3.386 3.454 13.729 1.00 95.00 96 LYS A CA 1
ATOM 721 C C . LYS A 1 96 ? -4.724 2.999 14.279 1.00 95.00 96 LYS A C 1
ATOM 723 O O . LYS A 1 96 ? -4.802 2.574 15.431 1.00 95.00 96 LYS A O 1
ATOM 728 N N . THR A 1 97 ? -5.779 3.057 13.474 1.00 96.88 97 THR A N 1
ATOM 729 C CA . THR A 1 97 ? -7.088 2.558 13.896 1.00 96.88 97 THR A CA 1
ATOM 730 C C . THR A 1 97 ? -7.080 1.038 14.042 1.00 96.88 97 THR A C 1
ATOM 732 O O . THR A 1 97 ? -7.604 0.533 15.032 1.00 96.88 97 THR A O 1
ATOM 735 N N . LEU A 1 98 ? -6.458 0.313 13.108 1.00 96.94 98 LEU A N 1
ATOM 736 C CA . LEU A 1 98 ? -6.320 -1.143 13.176 1.00 96.94 98 LEU A CA 1
ATOM 737 C C . LEU A 1 98 ? -5.477 -1.589 14.378 1.00 96.94 98 LEU A C 1
ATOM 739 O O . LEU A 1 98 ? -5.925 -2.453 15.132 1.00 96.94 98 LEU A O 1
ATOM 743 N N . GLU A 1 99 ? -4.334 -0.940 14.617 1.00 95.62 99 GLU A N 1
ATOM 744 C CA . GLU A 1 99 ? -3.482 -1.164 15.795 1.00 95.62 99 GLU A CA 1
ATOM 745 C C . GLU A 1 99 ? -4.272 -0.959 17.095 1.00 95.62 99 GLU A C 1
ATOM 747 O O . GLU A 1 99 ? -4.333 -1.849 17.945 1.00 95.62 99 GLU A O 1
ATOM 752 N N . ARG A 1 100 ? -4.952 0.189 17.229 1.00 97.38 100 ARG A N 1
ATOM 753 C CA . ARG A 1 100 ? -5.736 0.539 18.424 1.00 97.38 100 ARG A CA 1
ATOM 754 C C . ARG A 1 100 ? -6.885 -0.433 18.687 1.00 97.38 100 ARG A C 1
ATOM 756 O O . ARG A 1 100 ? -7.216 -0.687 19.840 1.00 97.38 100 ARG A O 1
ATOM 763 N N . LEU A 1 101 ? -7.525 -0.936 17.633 1.00 97.31 101 LEU A N 1
ATOM 764 C CA . LEU A 1 101 ? -8.636 -1.884 17.733 1.00 97.31 101 LEU A CA 1
ATOM 765 C C . LEU A 1 101 ? -8.176 -3.348 17.784 1.00 97.31 101 LEU A C 1
ATOM 767 O O . LEU A 1 101 ? -9.032 -4.232 17.836 1.00 97.31 101 LEU A O 1
ATOM 771 N N . GLN A 1 102 ? -6.863 -3.603 17.736 1.00 96.56 102 GLN A N 1
ATOM 772 C CA . GLN A 1 102 ? -6.269 -4.940 17.653 1.00 96.56 102 GLN A CA 1
ATOM 773 C C . GLN A 1 102 ? -6.869 -5.770 16.505 1.00 96.56 102 GLN A C 1
ATOM 775 O O . GLN A 1 102 ? -7.217 -6.943 16.654 1.00 96.56 102 GLN A O 1
ATOM 780 N N . ARG A 1 103 ? -7.038 -5.137 15.341 1.00 96.75 103 ARG A N 1
ATOM 781 C CA . ARG A 1 103 ? -7.563 -5.768 14.127 1.00 96.75 103 ARG A CA 1
ATOM 782 C C . ARG A 1 103 ? -6.441 -5.947 13.117 1.00 96.75 103 ARG A C 1
ATOM 784 O O . ARG A 1 103 ? -5.701 -5.013 12.844 1.00 96.75 103 ARG A O 1
ATOM 791 N N . LYS A 1 104 ? -6.376 -7.132 12.512 1.00 96.12 104 LYS A N 1
ATOM 792 C CA . LYS A 1 104 ? -5.416 -7.436 11.443 1.00 96.12 104 LYS A CA 1
ATOM 793 C C . LYS A 1 104 ? -5.769 -6.800 10.097 1.00 96.12 104 LYS A C 1
ATOM 795 O O . LYS A 1 104 ? -4.899 -6.637 9.257 1.00 96.12 104 LYS A O 1
ATOM 800 N N . GLN A 1 105 ? -7.040 -6.469 9.876 1.00 96.94 105 GLN A N 1
ATOM 801 C CA . GLN A 1 105 ? -7.536 -6.022 8.576 1.00 96.94 105 GLN A CA 1
ATOM 802 C C . GLN A 1 105 ? -8.731 -5.078 8.712 1.00 96.94 105 GLN A C 1
ATOM 804 O O . GLN A 1 105 ? -9.492 -5.159 9.683 1.00 96.94 105 GLN A O 1
ATOM 809 N N . ALA A 1 106 ? -8.931 -4.231 7.705 1.00 95.75 106 ALA A N 1
ATOM 810 C CA . ALA A 1 106 ? -10.154 -3.457 7.504 1.00 95.75 106 ALA A CA 1
ATOM 811 C C . ALA A 1 106 ? -10.979 -4.074 6.370 1.00 95.75 106 ALA A C 1
ATOM 813 O O . ALA A 1 106 ? -10.420 -4.536 5.386 1.00 95.75 106 ALA A O 1
ATOM 814 N N . ILE A 1 107 ? -12.307 -4.061 6.464 1.00 94.94 107 ILE A N 1
ATOM 815 C CA . ILE A 1 107 ? -13.157 -4.447 5.330 1.00 94.94 107 ILE A CA 1
ATOM 816 C C . ILE A 1 107 ? -13.399 -3.209 4.471 1.00 94.94 107 ILE A C 1
ATOM 818 O O . ILE A 1 107 ? -13.987 -2.238 4.952 1.00 94.94 107 ILE A O 1
ATOM 822 N N . ILE A 1 108 ? -12.954 -3.240 3.214 1.00 92.00 108 ILE A N 1
ATOM 823 C CA . ILE A 1 108 ? -13.097 -2.122 2.278 1.00 92.00 108 ILE A CA 1
ATOM 824 C C . ILE A 1 108 ? -13.953 -2.496 1.070 1.00 92.00 108 ILE A C 1
ATOM 826 O O . ILE A 1 108 ? -14.063 -3.656 0.681 1.00 92.00 108 ILE A O 1
ATOM 830 N N . ASN A 1 109 ? -14.555 -1.480 0.456 1.00 86.94 109 ASN A N 1
ATOM 831 C CA . ASN A 1 109 ? -15.264 -1.598 -0.811 1.00 86.94 109 ASN A CA 1
ATOM 832 C C . ASN A 1 109 ? -14.621 -0.632 -1.801 1.00 86.94 109 ASN A C 1
ATOM 834 O O . ASN A 1 109 ? -14.717 0.579 -1.616 1.00 86.94 109 ASN A O 1
ATOM 838 N N . ILE A 1 110 ? -13.994 -1.160 -2.852 1.00 78.56 110 ILE A N 1
ATOM 839 C CA . ILE A 1 110 ? -13.516 -0.347 -3.971 1.00 78.56 110 ILE A CA 1
ATOM 840 C C . ILE A 1 110 ? -14.595 -0.407 -5.053 1.00 78.56 110 ILE A C 1
ATOM 842 O O . ILE A 1 110 ? -14.825 -1.476 -5.626 1.00 78.56 110 ILE A O 1
ATOM 846 N N . PRO A 1 111 ? -15.311 0.695 -5.329 1.00 67.44 111 PRO A N 1
ATOM 847 C CA . PRO A 1 111 ? -16.338 0.703 -6.356 1.00 67.44 111 PRO A CA 1
ATOM 848 C C . PRO A 1 111 ? -15.676 0.723 -7.745 1.00 67.44 111 PRO A C 1
ATOM 850 O O . PRO A 1 111 ? -15.548 1.763 -8.377 1.00 67.44 111 PRO A O 1
ATOM 853 N N . VAL A 1 112 ? -15.254 -0.447 -8.225 1.00 61.06 112 VAL A N 1
ATOM 854 C CA . VAL A 1 112 ? -14.559 -0.622 -9.517 1.00 61.06 112 VAL A CA 1
ATOM 855 C C . VAL A 1 112 ? -15.467 -0.431 -10.739 1.00 61.06 112 VAL A C 1
ATOM 857 O O . VAL A 1 112 ? -14.979 -0.260 -11.848 1.00 61.06 112 VAL A O 1
ATOM 860 N N . ASN A 1 113 ? -16.792 -0.419 -10.553 1.00 57.53 113 ASN A N 1
ATOM 861 C CA . ASN A 1 113 ? -17.768 -0.274 -11.637 1.00 57.53 113 ASN A CA 1
ATOM 862 C C . ASN A 1 113 ? -18.539 1.053 -11.538 1.00 57.53 113 ASN A C 1
ATOM 864 O O . ASN A 1 113 ? -19.756 1.081 -11.340 1.00 57.53 113 ASN A O 1
ATOM 868 N N . LEU A 1 114 ? -17.802 2.163 -11.604 1.00 63.81 114 LEU A N 1
ATOM 869 C CA . LEU A 1 114 ? -18.369 3.516 -11.645 1.00 63.81 114 LEU A CA 1
ATOM 870 C C . LEU A 1 114 ? -18.260 4.180 -13.018 1.00 63.81 114 LEU A C 1
ATOM 872 O O . LEU A 1 114 ? -18.913 5.196 -13.227 1.00 63.81 114 LEU A O 1
ATOM 876 N N . THR A 1 115 ? -17.524 3.593 -13.966 1.00 61.81 115 THR A N 1
ATOM 877 C CA . THR A 1 115 ? -17.262 4.175 -15.295 1.00 61.81 115 THR A CA 1
ATOM 878 C C . THR A 1 115 ? -18.536 4.582 -16.044 1.00 61.81 115 THR A C 1
ATOM 880 O O . THR A 1 115 ? -18.545 5.597 -16.729 1.00 61.81 115 THR A O 1
ATOM 883 N N . TYR A 1 116 ? -19.633 3.838 -15.871 1.00 67.94 116 TYR A N 1
ATOM 884 C CA . TYR A 1 116 ? -20.933 4.129 -16.496 1.00 67.94 116 TYR A CA 1
ATOM 885 C C . TYR A 1 116 ? -22.004 4.582 -15.499 1.00 67.94 116 TYR A C 1
ATOM 887 O O . TYR A 1 116 ? -23.183 4.666 -15.849 1.00 67.94 116 TYR A O 1
ATOM 895 N N . LYS A 1 117 ? -21.634 4.838 -14.239 1.00 71.19 117 LYS A N 1
ATOM 896 C CA . LYS A 1 117 ? -22.590 5.249 -13.214 1.00 71.19 117 LYS A CA 1
ATOM 897 C C . LYS A 1 117 ? -22.709 6.777 -13.252 1.00 71.19 117 LYS A C 1
ATOM 899 O O . LYS A 1 117 ? -21.723 7.456 -12.983 1.00 71.19 117 LYS A O 1
ATOM 904 N N . PRO A 1 118 ? -23.889 7.343 -13.569 1.00 73.81 118 PRO A N 1
ATOM 905 C CA . PRO A 1 118 ? -24.063 8.790 -13.585 1.00 73.81 118 PRO A CA 1
ATOM 906 C C . PRO A 1 118 ? -23.680 9.400 -12.234 1.00 73.81 118 PRO A C 1
ATOM 908 O O . PRO A 1 118 ? -24.031 8.829 -11.201 1.00 73.81 118 PRO A O 1
ATOM 911 N N . ILE A 1 119 ? -23.031 10.568 -12.240 1.00 68.44 119 ILE A N 1
ATOM 912 C CA . ILE A 1 119 ? -22.524 11.250 -11.032 1.00 68.44 119 ILE A CA 1
ATOM 913 C C . ILE A 1 119 ? -23.622 11.398 -9.963 1.00 68.44 119 ILE A C 1
ATOM 915 O O . ILE A 1 119 ? -23.387 11.109 -8.795 1.00 68.44 119 ILE A O 1
ATOM 919 N N . HIS A 1 120 ? -24.859 11.712 -10.365 1.00 75.94 120 HIS A N 1
ATOM 920 C CA . HIS A 1 120 ? -26.014 11.832 -9.460 1.00 75.94 120 HIS A CA 1
ATOM 921 C C . HIS A 1 120 ? -26.457 10.511 -8.792 1.00 75.94 120 HIS A C 1
ATOM 923 O O . HIS A 1 120 ? -27.260 10.529 -7.865 1.00 75.94 120 HIS A O 1
ATOM 929 N N . LYS A 1 121 ? -25.978 9.353 -9.270 1.00 73.00 121 LYS A N 1
ATOM 930 C CA . LYS A 1 121 ? -26.205 8.012 -8.688 1.00 73.00 121 LYS A CA 1
ATOM 931 C C . LYS A 1 121 ? -24.974 7.473 -7.954 1.00 73.00 121 LYS A C 1
ATOM 933 O O . LYS A 1 121 ? -24.960 6.307 -7.526 1.00 73.00 121 LYS A O 1
ATOM 938 N N . MET A 1 122 ? -23.913 8.269 -7.864 1.00 72.06 122 MET A N 1
ATOM 939 C CA . MET A 1 122 ? -22.749 7.970 -7.043 1.00 72.06 122 MET A CA 1
ATOM 940 C C . MET A 1 122 ? -23.034 8.471 -5.631 1.00 72.06 122 MET A C 1
ATOM 942 O O . MET A 1 122 ? -23.394 9.627 -5.446 1.00 72.06 122 MET A O 1
ATOM 946 N N . ASN A 1 123 ? -22.888 7.597 -4.634 1.00 68.06 123 ASN A N 1
ATOM 947 C CA . ASN A 1 123 ? -22.959 8.017 -3.238 1.00 68.06 123 ASN A CA 1
ATOM 948 C C . ASN A 1 123 ? -21.707 8.843 -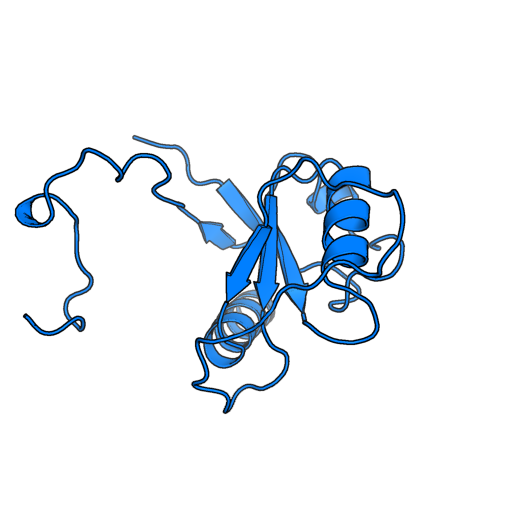2.951 1.00 68.06 123 ASN A C 1
ATOM 950 O O . ASN A 1 123 ? -20.644 8.280 -2.691 1.00 68.06 123 ASN A O 1
ATOM 954 N N . GLN A 1 124 ? -21.828 10.161 -3.080 1.00 64.06 124 GLN A N 1
ATOM 955 C CA . GLN A 1 124 ? -20.746 11.068 -2.752 1.00 64.06 124 GLN A CA 1
ATOM 956 C C . GLN A 1 124 ? -20.676 11.250 -1.233 1.00 64.06 124 GLN A C 1
ATOM 958 O O . GLN A 1 124 ? -21.716 11.306 -0.567 1.00 64.06 124 GLN A O 1
ATOM 963 N N . PRO A 1 125 ? -19.468 11.319 -0.661 1.00 63.38 125 PRO A N 1
ATOM 964 C CA . PRO A 1 125 ? -19.317 11.698 0.727 1.00 63.38 125 PRO A CA 1
ATOM 965 C C . PRO A 1 125 ? -19.849 13.122 0.945 1.00 63.38 125 PRO A C 1
ATOM 967 O O . PRO A 1 125 ? -19.590 13.986 0.109 1.00 63.38 125 PRO A O 1
ATOM 970 N N . PRO A 1 126 ? -20.525 13.407 2.071 1.00 67.25 126 PRO A N 1
ATOM 971 C CA . PRO A 1 126 ? -21.176 14.700 2.310 1.00 67.25 126 PRO A CA 1
ATOM 972 C C . PRO A 1 126 ? -20.220 15.906 2.391 1.00 67.25 126 PRO A C 1
ATOM 974 O O . PRO A 1 126 ? -20.682 17.037 2.490 1.00 67.25 126 PRO A O 1
ATOM 977 N N . TRP A 1 127 ? -18.904 15.684 2.366 1.00 69.19 127 TRP A N 1
ATOM 978 C CA . TRP A 1 127 ? -17.864 16.717 2.412 1.00 69.19 127 TRP A CA 1
ATOM 979 C C . TRP A 1 127 ? -17.221 17.032 1.053 1.00 69.19 127 TRP A C 1
ATOM 981 O O . TRP A 1 127 ? -16.361 17.908 0.993 1.00 69.19 127 TRP A O 1
ATOM 991 N N . LEU A 1 128 ? -17.596 16.344 -0.034 1.00 64.25 128 LEU A N 1
ATOM 992 C CA . LEU A 1 128 ? -17.286 16.831 -1.379 1.00 64.25 128 LEU A CA 1
ATOM 993 C C . LEU A 1 128 ? -18.311 17.918 -1.724 1.00 64.25 128 LEU A C 1
ATOM 995 O O . LEU A 1 128 ? -19.493 17.628 -1.884 1.00 64.25 128 LEU A O 1
ATOM 999 N N . GLY A 1 129 ? -17.863 19.175 -1.754 1.00 61.69 129 GLY A N 1
ATOM 1000 C CA . GLY A 1 129 ? -18.682 20.302 -2.199 1.00 61.69 129 GLY A CA 1
ATOM 1001 C C . GLY A 1 129 ? -19.132 20.130 -3.653 1.00 61.69 129 GLY A C 1
ATOM 1002 O O . GLY A 1 129 ? -18.434 19.487 -4.436 1.00 61.69 129 GLY A O 1
ATOM 1003 N N . TRP A 1 130 ? -20.313 20.679 -3.952 1.00 54.88 130 TRP A N 1
ATOM 1004 C CA . TRP A 1 130 ? -20.969 20.676 -5.264 1.00 54.88 130 TRP A CA 1
ATOM 1005 C C . TRP A 1 130 ? -20.067 21.155 -6.403 1.00 54.88 130 TRP A C 1
ATOM 1007 O O . TRP A 1 130 ? -19.345 22.157 -6.193 1.00 54.88 130 TRP A O 1
#

InterPro domains:
  IPR003137 PA domain [PF02225] (6-91)
  IPR046450 PA domain superfamily [SSF52025] (15-61)

Organism: Timema genevievae (NCBI:txid629358)

pLDDT: mean 87.0, std 12.98, range [39.19, 98.25]

Radius of gyration: 15.33 Å; chains: 1; bounding box: 40×36×36 Å

Secondary structure (DSSP, 8-state):
-PPPEEEEE-SSTT-SS--TTHHHHTTSEEEEESBSB-HHHHHHHHHHTT-SEEEEEPS-SS-----------SSS----S-EEEE-HHHHHHHHHHHHHTT-S-EEE------TTS-GGGS---TTS--

Sequence (130 aa):
MGQGVPLVPVDPPCGCGWPHNADDLEGNIALVERGECSFLSKAVRAEETGARAIIVADHDQQSDEFFIEMISDSTTREAHIPAGFLLGKNGYMIRKTLERLQRKQAIINIPVNLTYKPIHKMNQPPWLGW

Foldseek 3Di:
DDFFFWEFQFVVQQQQDATPVLVVQAQGEYEHEDDDDAPQSNLVNSVVSNHQAYEYEYCDLPDPDPDDDRDDPPDPDDHPHYYHYHYNVVSVVQVVVCVVVVHRTDGHDDCPPCPPPPPVRDPDDPPPDD